Protein AF-A0A229S8R6-F1 (afdb_monomer)

Sequence (62 aa):
MTPRVDSPSPSDVIASALKVLVAQGIPSQAARTTLQSMARERGLPVTRCATLVVASVNGRVN

Structure (mmCIF, N/CA/C/O backbone):
data_AF-A0A229S8R6-F1
#
_entry.id   AF-A0A229S8R6-F1
#
loop_
_atom_site.group_PDB
_atom_site.id
_atom_site.type_symbol
_atom_site.label_atom_id
_atom_site.label_alt_id
_atom_site.label_comp_id
_atom_site.label_asym_id
_atom_site.label_entity_id
_atom_site.label_seq_id
_atom_site.pdbx_PDB_ins_code
_atom_site.Cartn_x
_atom_site.Cartn_y
_atom_site.Cartn_z
_atom_site.occupancy
_atom_site.B_iso_or_equiv
_atom_site.auth_seq_id
_atom_site.auth_comp_id
_atom_site.auth_asym_id
_atom_site.auth_atom_id
_atom_site.pdbx_PDB_model_num
ATOM 1 N N . MET A 1 1 ? 22.731 3.392 -27.112 1.00 46.72 1 MET A N 1
ATOM 2 C CA . MET A 1 1 ? 22.739 2.745 -25.783 1.00 46.72 1 MET A CA 1
ATOM 3 C C . MET A 1 1 ? 21.514 3.261 -25.035 1.00 46.72 1 MET A C 1
ATOM 5 O O . MET A 1 1 ? 21.580 4.294 -24.390 1.00 46.72 1 MET A O 1
ATOM 9 N N . THR A 1 2 ? 20.344 2.661 -25.255 1.00 49.25 2 THR A N 1
ATOM 10 C CA . TH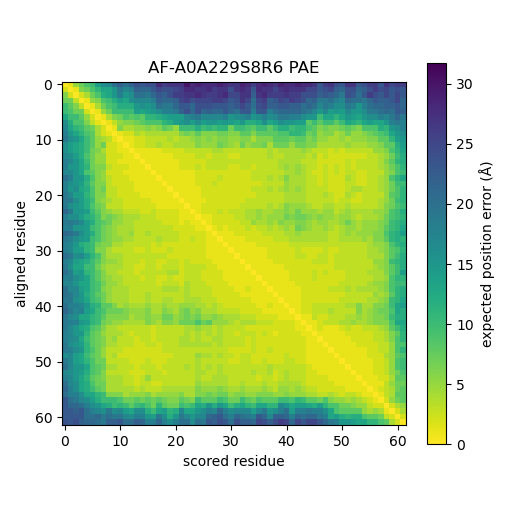R A 1 2 ? 19.120 3.049 -24.534 1.00 49.25 2 THR A CA 1
ATOM 11 C C . THR A 1 2 ? 19.290 2.629 -23.077 1.00 49.25 2 THR A C 1
ATOM 13 O O . THR A 1 2 ? 19.612 1.456 -22.862 1.00 49.25 2 THR A O 1
ATOM 16 N N . PRO A 1 3 ? 19.133 3.524 -22.083 1.00 53.75 3 PRO A N 1
ATOM 17 C CA . PRO A 1 3 ? 19.165 3.098 -20.695 1.00 53.75 3 PRO A CA 1
ATOM 18 C C . PRO A 1 3 ? 18.076 2.043 -20.549 1.00 53.75 3 PRO A C 1
ATOM 20 O O . PRO A 1 3 ? 16.909 2.289 -20.860 1.00 53.75 3 PRO 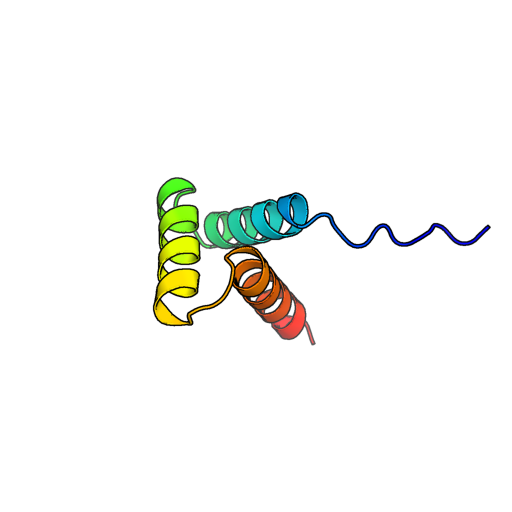A O 1
ATOM 23 N N . ARG A 1 4 ? 18.481 0.826 -20.179 1.00 52.50 4 ARG A N 1
ATOM 24 C CA . ARG A 1 4 ? 17.553 -0.218 -19.770 1.00 52.50 4 ARG A CA 1
ATOM 25 C C . ARG A 1 4 ? 16.747 0.434 -18.655 1.00 52.50 4 ARG A C 1
ATOM 27 O O . ARG A 1 4 ? 17.326 0.776 -17.630 1.00 52.50 4 ARG A O 1
ATOM 34 N N . VAL A 1 5 ? 15.473 0.724 -18.910 1.00 48.31 5 VAL A N 1
ATOM 35 C CA . VAL A 1 5 ? 14.539 1.114 -17.858 1.00 48.31 5 VAL A CA 1
ATOM 36 C C . VAL A 1 5 ? 14.560 -0.064 -16.902 1.00 48.31 5 VAL A C 1
ATOM 38 O O . VAL A 1 5 ? 13.993 -1.120 -17.189 1.00 48.31 5 VAL A O 1
ATOM 41 N N . ASP A 1 6 ? 15.357 0.077 -15.846 1.00 52.25 6 ASP A N 1
ATOM 42 C CA . ASP A 1 6 ? 15.395 -0.857 -14.743 1.00 52.25 6 ASP A CA 1
ATOM 43 C C . ASP A 1 6 ? 13.979 -0.817 -14.195 1.00 52.25 6 ASP A C 1
ATOM 45 O O . ASP A 1 6 ? 13.513 0.206 -13.689 1.00 52.25 6 ASP A O 1
ATOM 49 N N . SER A 1 7 ? 13.222 -1.870 -14.499 1.00 56.00 7 SER A N 1
ATOM 50 C CA . SER A 1 7 ? 11.853 -1.979 -14.026 1.00 56.00 7 SER A CA 1
ATOM 51 C C . SER A 1 7 ? 11.939 -1.825 -12.515 1.00 56.00 7 SER A C 1
ATOM 53 O O . SER A 1 7 ? 12.683 -2.598 -11.908 1.00 56.00 7 SER A O 1
ATOM 55 N N . PRO A 1 8 ? 11.278 -0.815 -11.921 1.00 61.31 8 PRO A N 1
ATOM 56 C CA . PRO A 1 8 ? 11.536 -0.436 -10.545 1.00 61.31 8 PRO A CA 1
ATOM 57 C C . PRO A 1 8 ? 11.417 -1.677 -9.678 1.00 61.31 8 PRO A C 1
ATOM 59 O O . PRO A 1 8 ? 10.410 -2.392 -9.734 1.00 61.31 8 PRO A O 1
ATOM 62 N N . SER A 1 9 ? 12.487 -1.955 -8.932 1.00 73.31 9 SER A N 1
ATOM 63 C CA . SER A 1 9 ? 12.557 -3.130 -8.080 1.00 73.31 9 SER A CA 1
ATOM 64 C C . SER A 1 9 ? 11.301 -3.198 -7.202 1.00 73.31 9 SER A C 1
ATOM 66 O O . SER A 1 9 ? 10.787 -2.165 -6.764 1.00 73.31 9 SER A O 1
ATOM 68 N N . PRO A 1 10 ? 10.769 -4.394 -6.908 1.00 74.56 10 PRO A N 1
ATOM 69 C CA . PRO A 1 10 ? 9.536 -4.534 -6.132 1.00 74.56 10 PRO A CA 1
ATOM 70 C C . PRO A 1 10 ? 9.609 -3.810 -4.775 1.00 74.56 10 PRO A C 1
ATOM 72 O O . PRO A 1 10 ? 8.602 -3.289 -4.294 1.00 74.56 10 PRO A O 1
ATOM 75 N N . SER A 1 11 ? 10.808 -3.712 -4.198 1.00 77.00 11 SER A N 1
ATOM 76 C CA . SER A 1 11 ? 11.106 -2.924 -3.000 1.00 77.00 11 SER A CA 1
ATOM 77 C C . SER A 1 11 ? 10.941 -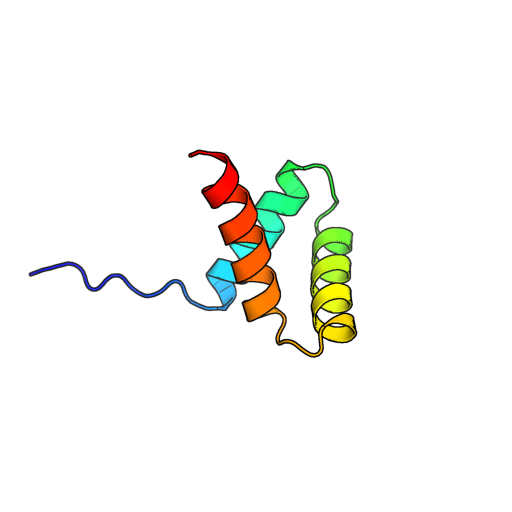1.412 -3.207 1.00 77.00 11 SER A C 1
ATOM 79 O O . SER A 1 11 ? 10.361 -0.747 -2.349 1.00 77.00 11 SER A O 1
ATOM 81 N N . ASP A 1 12 ? 11.376 -0.868 -4.348 1.00 82.94 12 ASP A N 1
ATOM 82 C CA . ASP A 1 12 ? 11.220 0.548 -4.710 1.00 82.94 12 ASP A CA 1
ATOM 83 C C . ASP A 1 12 ? 9.757 0.931 -4.920 1.00 82.94 12 ASP A C 1
ATOM 85 O O . ASP A 1 12 ? 9.315 1.998 -4.488 1.00 82.94 12 ASP A O 1
ATOM 89 N N . VAL A 1 13 ? 8.965 0.038 -5.519 1.00 85.06 13 VAL A N 1
ATOM 90 C CA . VAL A 1 13 ? 7.525 0.260 -5.711 1.00 85.06 13 VAL A CA 1
ATOM 91 C C . VAL A 1 13 ? 6.795 0.304 -4.367 1.00 85.06 13 VAL A C 1
ATOM 93 O O . VAL A 1 13 ? 5.953 1.175 -4.147 1.00 85.06 13 VAL A O 1
ATOM 96 N N . ILE A 1 14 ? 7.148 -0.587 -3.434 1.00 88.75 14 ILE A N 1
ATOM 97 C CA . ILE A 1 14 ? 6.594 -0.581 -2.073 1.00 88.75 14 ILE A CA 1
ATOM 98 C C . ILE A 1 14 ? 7.016 0.687 -1.325 1.00 88.75 14 ILE A C 1
ATOM 100 O O . ILE A 1 14 ? 6.170 1.350 -0.726 1.00 88.75 14 ILE A O 1
ATOM 104 N N . ALA A 1 15 ? 8.295 1.066 -1.390 1.00 89.19 15 ALA A N 1
ATOM 105 C CA . ALA A 1 15 ? 8.789 2.294 -0.771 1.00 89.19 15 ALA A CA 1
ATOM 106 C C . ALA A 1 15 ? 8.085 3.540 -1.334 1.00 89.19 15 ALA A C 1
ATOM 108 O O . ALA A 1 15 ? 7.731 4.445 -0.578 1.00 89.19 15 ALA A O 1
ATOM 109 N N . SER A 1 16 ? 7.820 3.565 -2.640 1.00 88.44 16 SER A N 1
ATOM 110 C CA . SER A 1 16 ? 7.097 4.651 -3.309 1.00 88.44 16 SER A CA 1
ATOM 111 C C . SER A 1 16 ? 5.638 4.719 -2.864 1.00 88.44 16 SER A C 1
ATOM 113 O O . SER A 1 16 ? 5.162 5.790 -2.496 1.00 88.44 16 SER A O 1
ATOM 115 N N . ALA A 1 17 ? 4.942 3.581 -2.797 1.00 88.31 17 ALA A N 1
ATOM 116 C CA . ALA A 1 17 ? 3.574 3.520 -2.282 1.00 88.31 17 ALA A CA 1
ATOM 117 C C . ALA A 1 17 ? 3.488 3.995 -0.822 1.00 88.31 17 ALA A C 1
ATOM 119 O O . ALA A 1 17 ? 2.578 4.740 -0.463 1.00 88.31 17 ALA A O 1
ATOM 120 N N . LEU A 1 18 ? 4.459 3.618 0.016 1.00 90.25 18 LEU A N 1
ATOM 12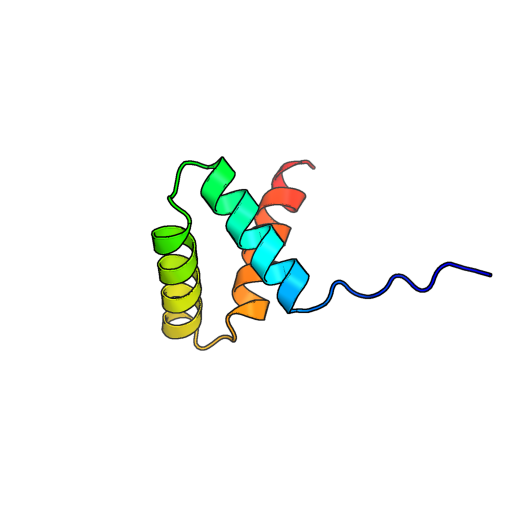1 C CA . LEU A 1 18 ? 4.534 4.086 1.399 1.00 90.25 18 LEU A CA 1
ATOM 122 C C . LEU A 1 18 ? 4.757 5.597 1.478 1.00 90.25 18 LEU A C 1
ATOM 124 O O . LEU A 1 18 ? 4.061 6.258 2.241 1.00 90.25 18 LEU A O 1
ATOM 128 N N . LYS A 1 19 ? 5.665 6.158 0.670 1.00 90.00 19 LYS A N 1
ATOM 129 C CA . LYS A 1 19 ? 5.893 7.612 0.608 1.00 90.00 19 LYS A CA 1
ATOM 130 C C . LYS A 1 19 ? 4.627 8.371 0.219 1.00 90.00 19 LYS A C 1
ATOM 132 O O . LYS A 1 19 ? 4.324 9.383 0.835 1.00 90.00 19 LYS A O 1
ATOM 137 N N . VAL A 1 20 ? 3.868 7.863 -0.751 1.00 88.94 20 VAL A N 1
ATOM 138 C CA . VAL A 1 20 ? 2.581 8.444 -1.161 1.00 88.94 20 VAL A CA 1
ATOM 139 C C . VAL A 1 20 ? 1.567 8.415 -0.014 1.00 88.94 20 VAL A C 1
ATOM 141 O O . VAL A 1 20 ? 0.875 9.400 0.220 1.00 88.94 20 VAL A O 1
ATOM 144 N N . LEU A 1 21 ? 1.450 7.299 0.709 1.00 87.56 21 LEU A N 1
ATOM 145 C CA . LEU A 1 21 ? 0.537 7.201 1.854 1.00 87.56 21 LEU A CA 1
ATOM 146 C C . LEU A 1 21 ? 0.951 8.164 2.978 1.00 87.56 21 LEU A C 1
ATOM 148 O O . LEU A 1 21 ? 0.111 8.870 3.527 1.00 87.56 21 LEU A O 1
ATOM 152 N N . VAL A 1 22 ? 2.250 8.273 3.251 1.00 91.31 22 VAL A N 1
ATOM 153 C CA . VAL A 1 22 ? 2.782 9.236 4.224 1.00 91.31 22 VAL A CA 1
ATOM 154 C C . VAL A 1 22 ? 2.537 10.679 3.792 1.00 91.31 22 VAL A C 1
ATOM 156 O O . VAL A 1 22 ? 2.129 11.494 4.615 1.00 91.31 22 VAL A O 1
ATOM 159 N N . ALA A 1 23 ? 2.689 10.993 2.505 1.00 89.69 23 ALA A N 1
ATOM 160 C CA . ALA A 1 23 ? 2.370 12.310 1.955 1.00 89.69 23 ALA A CA 1
ATOM 161 C C . ALA A 1 23 ? 0.873 12.662 2.066 1.00 89.69 23 ALA A C 1
ATOM 163 O O . ALA A 1 23 ? 0.524 13.836 2.110 1.00 89.69 23 ALA A O 1
ATOM 164 N N . GLN A 1 24 ? -0.007 11.660 2.164 1.00 85.12 24 GLN A N 1
ATOM 165 C CA . GLN A 1 24 ? -1.440 11.834 2.442 1.00 85.12 24 GLN A CA 1
ATOM 166 C C . GLN A 1 24 ? -1.758 11.931 3.946 1.00 85.12 24 GLN A C 1
ATOM 168 O O . GLN A 1 24 ? -2.925 11.955 4.328 1.00 85.12 24 GLN A O 1
ATOM 173 N N . GLY A 1 25 ? -0.737 11.975 4.807 1.00 90.56 25 GLY A N 1
ATOM 174 C CA . GLY A 1 25 ? -0.884 12.127 6.253 1.00 90.56 25 GLY A CA 1
ATOM 175 C C . GLY A 1 25 ? -1.074 10.821 7.023 1.00 90.56 25 GLY A C 1
ATOM 176 O O . GLY A 1 25 ? -1.276 10.877 8.235 1.00 90.56 25 GLY A O 1
ATOM 177 N N . ILE A 1 26 ? -0.988 9.644 6.380 1.00 89.56 26 ILE A N 1
ATOM 178 C CA . ILE A 1 26 ? -1.041 8.372 7.118 1.00 89.56 26 ILE A CA 1
ATOM 179 C C . ILE A 1 26 ? 0.370 7.987 7.604 1.00 89.56 26 ILE A C 1
ATOM 181 O O . ILE A 1 26 ? 1.301 7.902 6.804 1.00 89.56 26 ILE A O 1
ATOM 185 N N . PRO A 1 27 ? 0.566 7.713 8.906 1.00 91.19 27 PRO A N 1
ATOM 186 C CA . PRO A 1 27 ? 1.891 7.440 9.453 1.00 91.19 27 PRO A CA 1
ATOM 187 C C . PRO A 1 27 ? 2.496 6.164 8.855 1.00 91.19 27 PRO A C 1
ATOM 189 O O . PRO A 1 27 ? 1.783 5.202 8.570 1.00 91.19 27 PRO A O 1
ATOM 192 N N . SER A 1 28 ? 3.824 6.118 8.715 1.00 87.56 28 SER A N 1
ATOM 193 C CA . SER A 1 28 ? 4.551 5.045 8.011 1.00 87.56 28 SER A CA 1
ATOM 194 C C . SER A 1 28 ? 4.186 3.629 8.471 1.00 87.56 28 SER A C 1
ATOM 196 O O . SER A 1 28 ? 4.105 2.706 7.659 1.00 87.56 28 SER A O 1
ATOM 198 N N . GLN A 1 29 ? 3.940 3.444 9.770 1.00 89.44 29 GLN A N 1
ATOM 199 C CA . GLN A 1 29 ? 3.506 2.162 10.322 1.00 89.44 29 GLN A CA 1
ATOM 200 C C . GLN A 1 29 ? 2.085 1.802 9.872 1.00 89.44 29 GLN A C 1
ATOM 202 O O . GLN A 1 29 ? 1.862 0.690 9.395 1.00 89.44 29 GLN A O 1
ATOM 207 N N . ALA A 1 30 ? 1.145 2.749 9.944 1.00 90.25 30 ALA A N 1
ATOM 208 C CA . ALA A 1 30 ? -0.213 2.551 9.448 1.00 90.25 30 ALA A CA 1
ATOM 209 C C . ALA 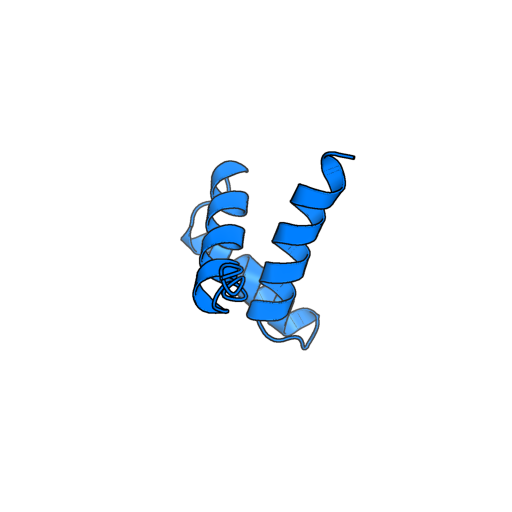A 1 30 ? -0.228 2.327 7.929 1.00 90.25 30 ALA A C 1
ATOM 211 O O . ALA A 1 30 ? -0.943 1.452 7.462 1.00 90.25 30 ALA A O 1
ATOM 212 N N . ALA A 1 31 ? 0.626 3.014 7.161 1.00 90.50 31 ALA A N 1
ATOM 213 C CA . ALA A 1 31 ? 0.773 2.799 5.722 1.00 90.50 31 ALA A CA 1
ATOM 214 C C . ALA A 1 31 ? 1.172 1.348 5.387 1.00 90.50 31 ALA A C 1
ATOM 216 O O . ALA A 1 31 ? 0.590 0.729 4.492 1.00 90.50 31 ALA A O 1
ATOM 217 N N . ARG A 1 32 ? 2.127 0.772 6.137 1.00 89.56 32 ARG A N 1
ATOM 218 C CA . ARG A 1 32 ? 2.527 -0.642 5.990 1.00 89.56 32 ARG A CA 1
ATOM 219 C C . ARG A 1 32 ? 1.410 -1.596 6.395 1.00 89.56 32 ARG A C 1
ATOM 221 O O . ARG A 1 32 ? 1.226 -2.610 5.724 1.00 89.56 32 ARG A O 1
ATOM 228 N N . THR A 1 33 ? 0.678 -1.300 7.466 1.00 92.50 33 THR A N 1
ATOM 229 C CA . THR A 1 33 ? -0.470 -2.112 7.892 1.00 92.50 33 THR A CA 1
ATOM 230 C C . THR A 1 33 ? -1.575 -2.088 6.842 1.00 92.50 33 THR A C 1
ATOM 232 O O . THR A 1 33 ? -2.046 -3.144 6.444 1.00 92.50 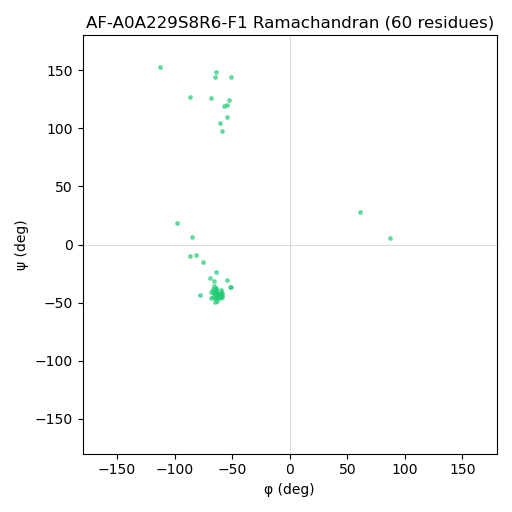33 THR A O 1
ATOM 235 N N . THR A 1 34 ? -1.920 -0.918 6.305 1.00 89.69 34 THR A N 1
ATOM 236 C CA . THR A 1 34 ? -2.922 -0.770 5.242 1.00 89.69 34 THR A CA 1
ATOM 237 C C . THR A 1 34 ? -2.536 -1.556 3.992 1.00 89.69 34 THR A C 1
ATOM 239 O O . THR A 1 34 ? -3.367 -2.279 3.450 1.00 89.69 34 THR A O 1
ATOM 242 N N . LEU A 1 35 ? -1.273 -1.489 3.554 1.00 88.25 35 LEU A N 1
ATOM 243 C CA . LEU A 1 35 ? -0.788 -2.278 2.414 1.00 88.25 35 LEU A CA 1
ATOM 244 C C . LEU A 1 35 ? -0.887 -3.790 2.649 1.00 88.25 35 LEU A C 1
ATOM 246 O O . LEU A 1 35 ? -1.311 -4.518 1.754 1.00 88.25 35 LEU A O 1
ATOM 250 N N . GLN A 1 36 ? -0.527 -4.259 3.844 1.00 91.25 36 GLN A N 1
ATOM 251 C CA . GLN A 1 36 ? -0.631 -5.675 4.207 1.00 91.25 36 GLN A CA 1
ATOM 252 C C . GLN A 1 36 ? -2.088 -6.137 4.319 1.00 91.25 36 GLN A C 1
ATOM 254 O O . GLN A 1 36 ? -2.422 -7.210 3.823 1.00 91.25 36 GLN A O 1
ATOM 259 N N . SER A 1 37 ? -2.967 -5.320 4.901 1.00 92.38 37 SER A N 1
ATOM 260 C CA . SER A 1 37 ? -4.400 -5.608 4.962 1.00 92.38 37 SER A CA 1
ATOM 261 C C . SER A 1 37 ? -5.015 -5.654 3.566 1.00 92.38 37 SER A C 1
ATOM 263 O O . SER A 1 37 ? -5.710 -6.609 3.254 1.00 92.38 37 SER A O 1
ATOM 265 N N . MET A 1 38 ? -4.698 -4.704 2.679 1.00 87.88 38 MET A N 1
ATOM 266 C CA . MET A 1 38 ? -5.170 -4.742 1.288 1.00 87.88 38 MET A CA 1
ATOM 267 C C . MET A 1 38 ? -4.691 -5.991 0.546 1.00 87.88 38 MET A C 1
ATOM 269 O O . MET A 1 38 ? -5.468 -6.598 -0.183 1.00 87.88 38 MET A O 1
ATOM 273 N N . ALA A 1 39 ? -3.428 -6.378 0.736 1.00 90.88 39 ALA A N 1
ATOM 274 C CA . ALA A 1 39 ? -2.868 -7.592 0.152 1.00 90.88 39 ALA A CA 1
ATOM 275 C C . ALA A 1 39 ? -3.622 -8.842 0.625 1.00 90.88 39 ALA A C 1
ATOM 277 O O . ALA A 1 39 ? -4.017 -9.674 -0.190 1.00 90.88 39 ALA A O 1
ATOM 278 N N . ARG A 1 40 ? -3.890 -8.929 1.932 1.00 92.19 40 ARG A N 1
ATOM 279 C CA . ARG A 1 40 ? -4.635 -10.030 2.544 1.00 92.19 40 ARG A CA 1
ATOM 280 C C . ARG A 1 40 ? -6.085 -10.093 2.064 1.00 92.19 40 ARG A C 1
ATOM 282 O O . ARG A 1 40 ? -6.515 -11.152 1.630 1.00 92.19 40 ARG A O 1
ATOM 289 N N . GLU A 1 41 ? -6.800 -8.972 2.084 1.00 91.19 41 GLU A N 1
ATOM 290 C CA . GLU A 1 41 ? -8.211 -8.889 1.676 1.00 91.19 41 GLU A CA 1
ATOM 291 C C . GLU A 1 41 ? -8.402 -9.177 0.181 1.00 91.19 41 GLU A C 1
ATOM 293 O O . GLU A 1 41 ? -9.388 -9.782 -0.228 1.00 91.19 41 GLU A O 1
ATOM 298 N N . ARG A 1 42 ? -7.450 -8.753 -0.657 1.00 84.31 42 ARG A N 1
ATOM 299 C CA . ARG A 1 42 ? -7.497 -8.971 -2.111 1.00 84.31 42 ARG A CA 1
ATOM 300 C C . ARG A 1 42 ? -6.904 -10.319 -2.532 1.00 84.31 42 ARG A C 1
ATOM 302 O O . ARG A 1 42 ? -7.005 -10.659 -3.706 1.00 84.31 42 ARG A O 1
ATOM 309 N N . GLY A 1 43 ? -6.242 -11.045 -1.628 1.00 91.25 43 GLY A N 1
ATOM 310 C CA . GLY A 1 43 ? -5.468 -12.244 -1.966 1.00 91.25 43 GLY A CA 1
ATOM 311 C C . GLY A 1 43 ? -4.312 -11.969 -2.939 1.00 91.25 43 GLY A C 1
ATOM 312 O O . GLY A 1 43 ? -3.945 -12.836 -3.728 1.00 91.25 43 GLY A O 1
ATOM 313 N N . LEU A 1 44 ? -3.761 -10.751 -2.928 1.00 90.56 44 LEU A N 1
ATOM 314 C CA . LEU A 1 44 ? -2.709 -10.301 -3.845 1.00 90.56 44 LEU A CA 1
ATOM 315 C C . LEU A 1 44 ? -1.393 -10.070 -3.095 1.00 90.56 44 LEU A C 1
ATOM 317 O O . LEU A 1 44 ? -1.408 -9.707 -1.921 1.00 90.56 44 LEU 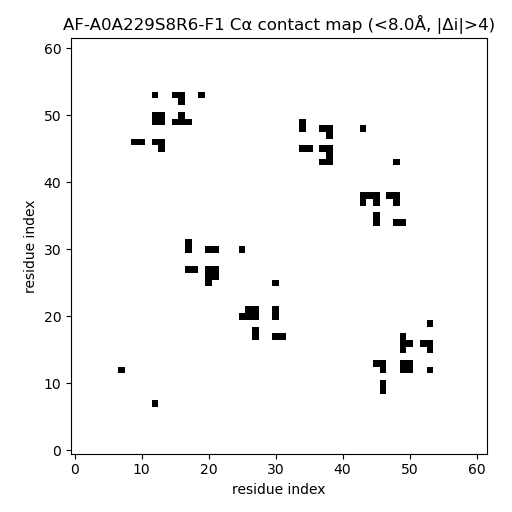A O 1
ATOM 321 N N . PRO A 1 45 ? -0.230 -10.197 -3.759 1.00 88.88 45 PRO A N 1
ATOM 322 C CA . PRO A 1 45 ? 1.036 -9.836 -3.137 1.00 88.88 45 PRO A CA 1
ATOM 323 C C . PRO A 1 45 ? 1.094 -8.328 -2.852 1.00 88.88 45 PRO A C 1
ATOM 325 O O . PRO A 1 45 ? 0.651 -7.510 -3.663 1.00 88.88 45 PRO A O 1
ATOM 328 N N . VAL A 1 46 ? 1.722 -7.951 -1.733 1.00 88.56 46 VAL A N 1
ATOM 329 C CA . VAL A 1 46 ? 1.878 -6.549 -1.288 1.00 88.56 46 VAL A CA 1
ATOM 330 C C . VAL A 1 46 ? 2.460 -5.660 -2.389 1.00 88.56 46 VAL A C 1
ATOM 332 O O . VAL A 1 46 ? 2.026 -4.523 -2.555 1.00 88.56 46 VAL A O 1
ATOM 335 N N . THR A 1 47 ? 3.381 -6.187 -3.199 1.00 87.62 47 THR A N 1
ATOM 336 C CA . THR A 1 47 ? 3.951 -5.486 -4.355 1.00 87.62 47 THR A CA 1
ATOM 337 C C . THR A 1 47 ? 2.891 -5.093 -5.383 1.00 87.62 47 THR A C 1
ATOM 339 O O . THR A 1 47 ? 2.896 -3.959 -5.845 1.00 87.62 47 THR A O 1
ATOM 342 N N . ARG A 1 48 ? 1.942 -5.984 -5.712 1.00 86.31 48 ARG A N 1
ATOM 343 C CA . ARG A 1 48 ? 0.848 -5.669 -6.647 1.00 86.31 48 ARG A CA 1
ATOM 344 C C . ARG A 1 48 ? -0.075 -4.600 -6.073 1.00 86.31 48 ARG A C 1
ATOM 346 O O . ARG A 1 48 ? -0.450 -3.688 -6.802 1.00 86.31 48 ARG A O 1
ATOM 353 N N . CYS A 1 49 ? -0.389 -4.663 -4.779 1.00 89.12 49 CYS A N 1
ATOM 354 C CA . CYS A 1 49 ? -1.151 -3.606 -4.110 1.00 89.12 49 CYS A CA 1
ATOM 355 C C . CYS A 1 49 ? -0.408 -2.263 -4.140 1.00 89.12 49 CYS A C 1
ATOM 357 O O . CYS A 1 49 ? -1.012 -1.246 -4.467 1.00 89.12 49 CYS A O 1
ATOM 359 N N . ALA A 1 50 ? 0.901 -2.255 -3.879 1.00 88.69 50 ALA A N 1
ATOM 360 C CA . ALA A 1 50 ? 1.728 -1.056 -3.970 1.00 88.69 50 ALA A CA 1
ATOM 361 C C . ALA A 1 50 ? 1.739 -0.466 -5.390 1.00 88.69 50 ALA A C 1
ATOM 363 O O . ALA A 1 50 ? 1.545 0.738 -5.546 1.00 88.69 50 ALA A O 1
ATOM 364 N N . THR A 1 51 ? 1.872 -1.302 -6.427 1.00 88.62 51 THR A N 1
ATOM 365 C CA . THR A 1 51 ? 1.774 -0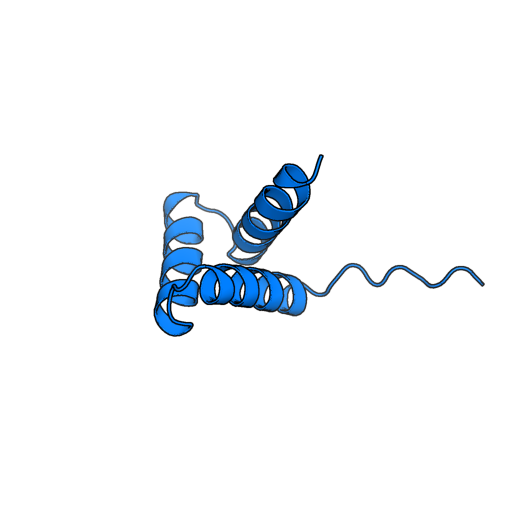.862 -7.827 1.00 88.62 51 THR A CA 1
ATOM 366 C C . THR A 1 51 ? 0.427 -0.208 -8.117 1.00 88.62 51 THR A C 1
ATOM 368 O O . THR A 1 51 ? 0.398 0.850 -8.733 1.00 88.62 51 THR A O 1
ATOM 371 N N . LEU A 1 52 ? -0.682 -0.796 -7.659 1.00 86.00 52 LEU A N 1
ATOM 372 C CA . LEU A 1 52 ? -2.022 -0.237 -7.868 1.00 86.00 52 LEU A CA 1
ATOM 373 C C . LEU A 1 52 ? -2.203 1.113 -7.164 1.00 86.00 52 LEU A C 1
ATOM 375 O O . LEU A 1 52 ? -2.793 2.023 -7.742 1.00 86.00 52 LEU A O 1
ATOM 379 N N . VAL A 1 53 ? -1.667 1.267 -5.950 1.00 85.44 53 VAL A N 1
ATOM 380 C CA . VAL A 1 53 ? -1.690 2.542 -5.213 1.00 85.44 53 VAL A CA 1
ATOM 381 C C . VAL A 1 53 ? -0.905 3.616 -5.969 1.00 85.44 53 VAL A C 1
ATOM 383 O O . VAL A 1 53 ? -1.430 4.701 -6.207 1.00 85.44 53 VAL A O 1
ATOM 386 N N . VAL A 1 54 ? 0.320 3.307 -6.407 1.00 84.94 54 VAL A N 1
ATOM 387 C CA . VAL A 1 54 ? 1.158 4.241 -7.180 1.00 84.94 54 VAL A CA 1
ATOM 388 C C . VAL A 1 54 ? 0.507 4.582 -8.524 1.00 84.94 54 VAL A C 1
ATOM 390 O O . VAL A 1 54 ? 0.463 5.752 -8.901 1.00 84.94 54 VAL A O 1
ATOM 393 N N . ALA A 1 55 ? -0.049 3.593 -9.226 1.00 84.69 55 ALA A N 1
ATOM 394 C CA . ALA A 1 55 ? -0.748 3.795 -10.492 1.00 84.69 55 ALA A CA 1
ATOM 395 C C . ALA A 1 55 ? -2.008 4.656 -10.327 1.00 84.69 55 ALA A C 1
ATOM 397 O O . ALA A 1 55 ? -2.264 5.510 -11.164 1.00 84.69 55 ALA A O 1
ATOM 398 N N . SER A 1 56 ? -2.758 4.499 -9.232 1.00 83.50 56 SER A N 1
ATOM 399 C CA . SER A 1 56 ? -3.961 5.307 -8.965 1.00 83.50 56 SER A CA 1
ATOM 400 C C . SER A 1 56 ? -3.638 6.788 -8.745 1.00 83.50 56 SER A C 1
ATOM 402 O O . SER A 1 56 ? -4.431 7.658 -9.093 1.00 83.50 56 SER A O 1
ATOM 404 N N . VAL A 1 57 ? -2.465 7.086 -8.183 1.00 79.81 57 VAL A N 1
ATOM 405 C CA . VAL A 1 57 ? -1.998 8.463 -7.954 1.00 79.81 57 VAL A CA 1
ATOM 406 C C . VAL A 1 57 ? -1.485 9.078 -9.253 1.00 79.81 57 VAL A C 1
ATOM 408 O O . VAL A 1 57 ? -1.843 10.207 -9.571 1.00 79.81 57 VAL A O 1
ATOM 411 N N . ASN A 1 58 ? -0.710 8.319 -10.034 1.00 75.25 58 ASN A N 1
ATOM 412 C CA . ASN A 1 58 ? -0.230 8.757 -11.348 1.00 75.25 58 ASN A CA 1
ATOM 413 C C . ASN A 1 58 ? -1.363 8.851 -12.388 1.00 75.25 58 ASN A C 1
ATOM 415 O O . ASN A 1 58 ? -1.301 9.674 -13.287 1.00 75.25 58 ASN A O 1
ATOM 419 N N . GLY A 1 59 ? -2.425 8.055 -12.263 1.00 64.31 59 GLY A N 1
ATOM 420 C CA . GLY A 1 59 ? -3.602 8.135 -13.132 1.00 64.31 59 GLY A CA 1
ATOM 421 C C . GLY A 1 59 ? -4.518 9.325 -12.834 1.00 64.31 59 GLY A C 1
ATOM 422 O O . GLY A 1 59 ? -5.348 9.663 -13.667 1.00 64.31 59 GLY A O 1
ATOM 423 N N . ARG A 1 60 ? -4.374 9.981 -11.671 1.00 53.94 60 ARG A N 1
ATOM 424 C CA . ARG A 1 60 ? -5.140 11.188 -11.305 1.00 53.94 60 ARG A CA 1
ATOM 425 C C . ARG A 1 60 ? -4.590 12.487 -11.903 1.00 53.94 60 ARG A C 1
ATOM 427 O O . ARG A 1 60 ? -5.246 13.512 -11.764 1.00 53.94 60 ARG A O 1
ATOM 434 N N . VAL A 1 61 ? -3.407 12.460 -12.517 1.00 51.38 61 VAL A N 1
ATOM 435 C CA . VAL A 1 61 ? -2.778 13.630 -13.164 1.00 51.38 61 VAL A CA 1
ATOM 436 C C . VAL A 1 61 ? -2.999 13.675 -14.682 1.00 51.38 61 VAL A C 1
ATOM 438 O O . VAL A 1 61 ? -2.271 14.384 -15.371 1.00 51.38 61 VAL A O 1
ATOM 441 N N . ASN A 1 62 ? -3.996 12.950 -15.204 1.00 38.78 62 ASN A N 1
ATOM 442 C CA . ASN A 1 62 ? -4.403 13.030 -16.609 1.00 38.78 62 ASN A CA 1
ATOM 443 C C . ASN A 1 62 ? -5.797 13.637 -16.771 1.00 38.78 62 ASN A C 1
ATOM 445 O O . ASN A 1 62 ? -6.772 12.941 -16.412 1.00 38.78 62 ASN A O 1
#

Foldseek 3Di:
DPPPPPPQDLVNLLVVLLVVCVVVVQDSVSSVVVLVVCCVVVVHDSSVSSNVSNVVVVVVVD

Organism: NCBI:txid1125972

Secondary structure (DSSP, 8-state):
------PPPHHHHHHHHHHHHHHTT--HHHHHHHHHHHHHHHT--HHHHHHHHHHHHHGGG-

Radius of gyration: 12.68 Å; Cα contacts (8 Å, |Δi|>4): 44; chains: 1; bounding box: 31×26×36 Å

pLDDT: mean 80.6, std 14.67, range [38.78, 92.5]

Solvent-accessible surface area (backbone atoms only — not comparable to full-atom values): 3544 Å² total; per-residue (Å²): 134,79,79,74,78,72,71,72,50,64,64,54,39,38,53,50,27,38,52,53,35,37,74,72,71,37,54,68,69,55,31,53,49,51,42,49,49,51,11,61,78,69,75,43,58,50,51,58,47,18,46,51,54,44,47,55,57,63,59,69,79,114

Nearest PDB structures (foldseek):
  1sd5-assembly1_A  TM=9.433E-01  e=6.695E-01  Mycobacterium tuberculosis H37Rv
  6ww6-assembly1_A  TM=9.720E-01  e=1.286E+00  Enterococcus faecalis
  1u9p-assembly1_A  TM=6.685E-01  e=1.948E+00  Escherichia coli
  1qo0-assembly1_E  TM=9.698E-01  e=6.384E+00  Pseudomonas aeruginosa
  2h5x-assembly1_B-2  TM=5.329E-01  e=5.035E+00  Mycobacterium tuberculosis H37Rv

Mean predicted aligned error: 7.11 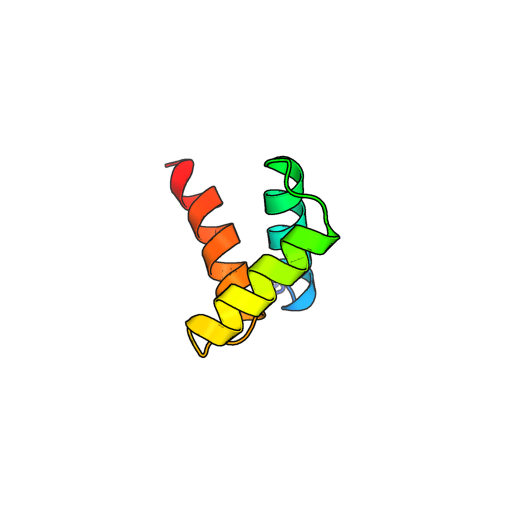Å